Protein AF-A0A7Y3DBV4-F1 (afdb_monomer_lite)

Secondary structure (DSSP, 8-state):
-EEETTEEEEEE----SS--SS------GGGBSSTTS---S-BEEEEEE-SSS-TT---TT-EEEE-SS-B-TT--S------EE-

Sequence (86 aa):
MARRPGGGPPVAVKRISEPRFPLPFELGPGDRMIQAIPFEGPLLLTARVDGDGNATSREPGDLLGSLADPVDPGASGITLRLDQKL

Structure (mmCIF, N/CA/C/O backbone):
data_AF-A0A7Y3DBV4-F1
#
_entry.id   AF-A0A7Y3DBV4-F1
#
loop_
_atom_site.group_PDB
_atom_site.id
_atom_site.type_symbol
_atom_site.label_atom_id
_atom_site.label_alt_id
_atom_site.label_comp_id
_atom_site.label_asym_id
_atom_site.label_entity_id
_atom_site.label_seq_id
_atom_site.pdbx_PDB_ins_code
_atom_site.Cartn_x
_atom_site.Cartn_y
_atom_site.Cartn_z
_atom_site.occupancy
_atom_site.B_iso_or_equiv
_atom_site.auth_seq_id
_atom_site.auth_comp_id
_atom_site.auth_asym_id
_atom_site.auth_atom_id
_atom_site.pdbx_PDB_model_num
ATOM 1 N N . MET A 1 1 ? -3.350 -0.097 -1.919 1.00 93.44 1 MET A N 1
ATOM 2 C CA . MET A 1 1 ? -2.614 0.559 -3.023 1.00 93.44 1 MET A CA 1
ATOM 3 C C . MET A 1 1 ? -1.171 0.093 -3.022 1.00 93.44 1 MET A C 1
ATOM 5 O O . MET A 1 1 ? -0.660 -0.202 -1.949 1.00 93.44 1 MET A O 1
ATOM 9 N N . ALA A 1 2 ? -0.540 0.074 -4.195 1.00 95.88 2 ALA A N 1
ATOM 10 C CA . ALA A 1 2 ? 0.878 -0.218 -4.384 1.00 95.88 2 ALA A CA 1
ATOM 11 C C . ALA A 1 2 ? 1.622 1.010 -4.924 1.00 95.88 2 ALA A C 1
ATOM 13 O O . ALA A 1 2 ? 1.119 1.694 -5.822 1.00 95.88 2 ALA A O 1
ATOM 14 N N . ARG A 1 3 ? 2.820 1.281 -4.401 1.00 95.31 3 ARG A N 1
ATOM 15 C CA . ARG A 1 3 ? 3.712 2.376 -4.827 1.00 95.31 3 ARG A CA 1
ATOM 16 C C . ARG A 1 3 ? 5.147 1.886 -4.977 1.00 95.31 3 ARG A C 1
ATOM 18 O O . ARG A 1 3 ? 5.542 0.930 -4.319 1.00 95.31 3 ARG A O 1
ATOM 25 N N . ARG A 1 4 ? 5.937 2.573 -5.803 1.00 94.62 4 ARG A N 1
ATOM 26 C CA . ARG A 1 4 ? 7.378 2.321 -5.893 1.00 94.62 4 ARG A CA 1
ATOM 27 C C . ARG A 1 4 ? 8.095 2.842 -4.636 1.00 94.62 4 ARG A C 1
ATOM 29 O O . ARG A 1 4 ? 7.751 3.928 -4.152 1.00 94.62 4 ARG A O 1
ATOM 36 N N . PRO A 1 5 ? 9.115 2.128 -4.134 1.00 90.88 5 PRO A N 1
ATOM 37 C CA . PRO A 1 5 ? 10.126 2.714 -3.266 1.00 90.88 5 PRO A CA 1
ATOM 38 C C . PRO A 1 5 ? 10.735 3.937 -3.965 1.00 90.88 5 PRO A C 1
ATOM 40 O O . PRO A 1 5 ? 11.089 3.865 -5.139 1.00 90.88 5 PRO A O 1
ATOM 43 N N . GLY A 1 6 ? 10.792 5.078 -3.280 1.00 88.38 6 GLY A N 1
ATOM 44 C CA . GLY A 1 6 ? 11.202 6.360 -3.878 1.00 88.38 6 GLY A CA 1
ATOM 45 C C . GLY A 1 6 ? 10.047 7.285 -4.285 1.00 88.38 6 GLY A C 1
ATOM 46 O O . GLY A 1 6 ? 10.291 8.428 -4.661 1.00 88.38 6 GLY A O 1
ATOM 47 N N . GLY A 1 7 ? 8.790 6.848 -4.141 1.00 87.00 7 GLY A N 1
ATOM 48 C CA . GLY A 1 7 ? 7.613 7.708 -4.277 1.00 87.00 7 GLY A CA 1
ATOM 49 C C . GLY A 1 7 ? 6.986 7.701 -5.674 1.00 87.00 7 GLY A C 1
ATOM 50 O O . GLY A 1 7 ? 6.969 6.682 -6.360 1.00 87.00 7 GLY A O 1
ATOM 51 N N . GLY A 1 8 ? 6.396 8.833 -6.067 1.00 86.88 8 GLY A N 1
ATOM 52 C CA . GLY A 1 8 ? 5.617 8.956 -7.303 1.00 86.88 8 GLY A CA 1
ATOM 53 C C . GLY A 1 8 ? 4.151 8.515 -7.163 1.00 86.88 8 GLY A C 1
ATOM 54 O O . GLY A 1 8 ? 3.693 8.197 -6.057 1.00 86.88 8 GLY A O 1
ATOM 55 N N . PRO A 1 9 ? 3.373 8.548 -8.261 1.00 89.31 9 PRO A N 1
ATOM 56 C CA . PRO A 1 9 ? 1.975 8.131 -8.248 1.00 89.31 9 PRO A CA 1
ATOM 57 C C . PRO A 1 9 ? 1.835 6.635 -7.902 1.00 89.31 9 PRO A C 1
ATOM 59 O O . PRO A 1 9 ? 2.775 5.862 -8.099 1.00 89.31 9 PRO A O 1
ATOM 62 N N . PRO A 1 10 ? 0.673 6.196 -7.385 1.00 92.12 10 PRO A N 1
ATOM 63 C CA . PRO A 1 10 ? 0.396 4.775 -7.209 1.00 92.12 10 PRO A CA 1
ATOM 64 C C . PRO A 1 10 ? 0.558 3.991 -8.512 1.00 92.12 10 PRO A C 1
ATOM 66 O O . PRO A 1 10 ? 0.077 4.410 -9.563 1.00 92.12 10 PRO A O 1
ATOM 69 N N . VAL A 1 11 ? 1.186 2.820 -8.417 1.00 95.56 11 VAL A N 1
ATOM 70 C CA . VAL A 1 11 ? 1.277 1.860 -9.524 1.00 95.56 11 VAL A CA 1
ATOM 71 C C . VAL A 1 11 ? -0.082 1.198 -9.731 1.00 95.56 11 VAL A C 1
ATOM 73 O O . VAL A 1 11 ? -0.559 1.105 -10.860 1.00 95.56 11 VAL A O 1
ATOM 76 N N . ALA A 1 12 ? -0.725 0.788 -8.636 1.00 96.00 12 ALA A N 1
ATOM 77 C CA . ALA A 1 12 ? -2.030 0.144 -8.654 1.00 96.00 12 ALA A CA 1
ATOM 78 C C . ALA A 1 12 ? -2.873 0.517 -7.431 1.00 96.00 12 ALA A C 1
ATOM 80 O O . ALA A 1 12 ? -2.365 0.663 -6.310 1.00 96.00 12 ALA A O 1
ATOM 81 N N . VAL A 1 13 ? -4.180 0.653 -7.639 1.00 94.75 13 VAL A N 1
ATOM 82 C CA . VAL A 1 13 ? -5.150 0.989 -6.596 1.00 94.7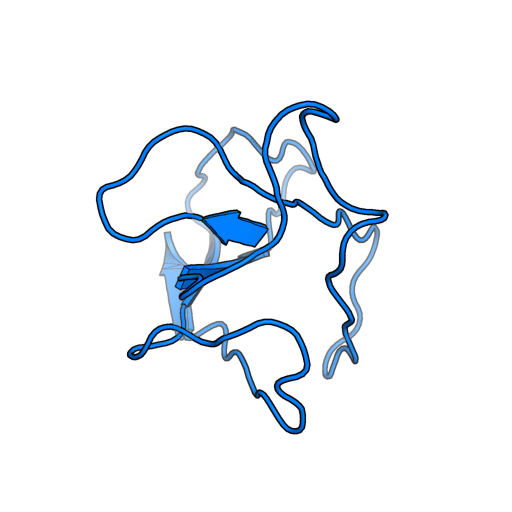5 13 VAL A CA 1
ATOM 83 C C . VAL A 1 13 ? -6.419 0.186 -6.818 1.00 94.75 13 VAL A C 1
ATOM 85 O O . VAL A 1 13 ? -7.079 0.333 -7.837 1.00 94.75 13 VAL A O 1
ATOM 88 N N . LYS A 1 14 ? -6.804 -0.574 -5.796 1.00 94.19 14 LYS A N 1
ATOM 89 C CA . LYS A 1 14 ? -8.116 -1.201 -5.705 1.00 94.19 14 LYS A CA 1
ATOM 90 C C . LYS A 1 14 ? -8.967 -0.433 -4.706 1.00 94.19 14 LYS A C 1
ATOM 92 O O . LYS A 1 14 ? -8.529 -0.204 -3.577 1.00 94.19 14 LYS A O 1
ATOM 97 N N . ARG A 1 15 ? -10.156 -0.017 -5.135 1.00 91.69 15 ARG A N 1
ATOM 98 C CA . ARG A 1 15 ? -11.184 0.564 -4.264 1.00 91.69 15 ARG A CA 1
ATOM 99 C C . ARG A 1 15 ? -12.191 -0.522 -3.914 1.00 91.69 15 ARG A C 1
ATOM 101 O O . ARG A 1 15 ? -12.557 -1.314 -4.776 1.00 91.69 15 ARG A O 1
ATOM 108 N N . ILE A 1 16 ? -12.606 -0.560 -2.655 1.00 90.38 16 ILE A N 1
ATOM 109 C CA . ILE A 1 16 ? -13.558 -1.542 -2.143 1.00 90.38 16 ILE A CA 1
ATOM 110 C C . ILE A 1 16 ? -14.625 -0.761 -1.389 1.00 90.38 16 ILE A C 1
ATOM 112 O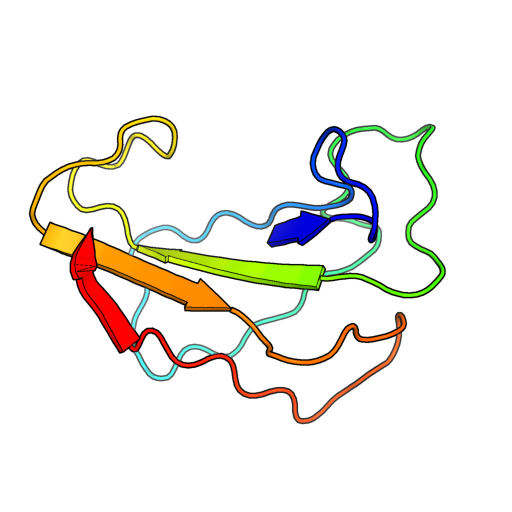 O . ILE A 1 16 ? -14.316 -0.102 -0.398 1.00 90.38 16 ILE A O 1
ATOM 116 N N . SER A 1 17 ? -15.855 -0.806 -1.890 1.00 88.56 17 SER A N 1
ATOM 117 C CA . SER A 1 17 ? -17.008 -0.223 -1.208 1.00 88.56 17 SER A CA 1
ATOM 118 C C . SER A 1 17 ? -17.468 -1.162 -0.094 1.00 88.56 17 SER A C 1
ATOM 120 O O . SER A 1 17 ? -17.474 -2.376 -0.288 1.00 88.56 17 SER A O 1
ATOM 122 N N . GLU A 1 18 ? -17.843 -0.598 1.056 1.00 86.88 18 GLU A N 1
ATOM 123 C CA . GLU A 1 18 ? -18.411 -1.331 2.202 1.00 86.88 18 GLU A CA 1
ATOM 124 C C . GLU A 1 18 ? -17.556 -2.532 2.679 1.00 86.88 18 GLU A C 1
ATOM 126 O O . GLU A 1 18 ? -18.023 -3.676 2.695 1.00 86.88 18 GLU A O 1
ATOM 131 N N . PRO A 1 19 ? -16.283 -2.316 3.073 1.00 89.31 19 PRO A N 1
ATOM 132 C CA . PRO A 1 19 ? -15.407 -3.408 3.481 1.00 89.31 19 PRO A CA 1
ATOM 133 C C . PRO A 1 19 ? -15.918 -4.097 4.754 1.00 89.31 19 PRO A C 1
ATOM 135 O O . PRO A 1 19 ? -16.260 -3.451 5.745 1.00 89.31 19 PRO A O 1
ATOM 138 N N . ARG A 1 20 ? -15.903 -5.434 4.756 1.00 91.50 20 ARG A N 1
ATOM 139 C CA . ARG A 1 20 ? -16.125 -6.259 5.952 1.00 91.50 20 ARG A CA 1
ATOM 140 C C . ARG A 1 20 ? -14.819 -6.930 6.341 1.00 91.50 20 ARG A C 1
ATOM 142 O O . ARG A 1 20 ? -14.172 -7.542 5.497 1.00 91.50 20 ARG A O 1
ATOM 149 N N . PHE A 1 21 ? -14.440 -6.804 7.608 1.00 91.25 21 PHE A N 1
ATOM 150 C CA . PHE A 1 21 ? -13.177 -7.332 8.116 1.00 91.25 21 PHE A CA 1
ATOM 151 C C . PHE A 1 21 ? -13.374 -8.678 8.837 1.00 91.25 21 PHE A C 1
ATOM 153 O O . PHE A 1 21 ? -14.372 -8.829 9.545 1.00 91.25 21 PHE A O 1
ATOM 160 N N . PRO A 1 22 ? -12.428 -9.631 8.706 1.00 94.94 22 PRO A N 1
ATOM 161 C CA . PRO A 1 22 ? -11.232 -9.574 7.856 1.00 94.94 22 PRO A CA 1
ATOM 162 C C . PRO A 1 22 ? -11.577 -9.623 6.357 1.00 94.94 22 PRO A C 1
ATOM 164 O O . PRO A 1 22 ? -12.479 -10.345 5.943 1.00 94.94 22 PRO A O 1
ATOM 167 N N . LEU A 1 23 ? -10.848 -8.842 5.553 1.00 94.38 23 LEU A N 1
ATOM 168 C CA . LEU A 1 23 ? -11.109 -8.663 4.124 1.00 94.38 23 LEU A CA 1
ATOM 169 C C . LEU A 1 23 ? -10.007 -9.339 3.293 1.00 94.38 23 LEU A C 1
ATOM 171 O O . LEU A 1 23 ? -8.875 -8.846 3.304 1.00 94.38 23 LEU A O 1
ATOM 175 N N . PRO A 1 24 ? -10.298 -10.428 2.556 1.00 95.38 24 PRO A N 1
ATOM 176 C CA . PRO A 1 24 ? -9.359 -10.931 1.563 1.00 95.38 24 PRO A CA 1
ATOM 177 C C . PRO A 1 24 ? -9.184 -9.890 0.454 1.00 95.38 24 PRO A C 1
ATOM 179 O O . PRO A 1 24 ? -10.150 -9.268 0.006 1.00 95.38 24 PRO A O 1
ATOM 182 N N . PHE A 1 25 ? -7.949 -9.699 -0.004 1.00 94.94 25 PHE A N 1
ATOM 183 C CA . PHE A 1 25 ? -7.647 -8.777 -1.089 1.00 94.94 25 PHE A CA 1
ATOM 184 C C . PHE A 1 25 ? -6.668 -9.393 -2.085 1.00 94.94 25 PHE A C 1
ATOM 186 O O . PHE A 1 25 ? -5.870 -10.265 -1.760 1.00 94.94 25 PHE A O 1
ATOM 193 N N . GLU A 1 26 ? -6.733 -8.874 -3.302 1.00 96.31 26 GLU A N 1
ATOM 194 C CA . GLU A 1 26 ? -5.781 -9.113 -4.378 1.00 96.31 26 GLU A CA 1
ATOM 195 C C . GLU A 1 26 ? -5.551 -7.765 -5.054 1.00 96.31 26 GLU A C 1
ATOM 197 O O . GLU A 1 26 ? -6.498 -6.979 -5.189 1.00 96.31 26 GLU A O 1
ATOM 202 N N . LEU A 1 27 ? -4.305 -7.493 -5.429 1.00 95.81 27 LEU A N 1
ATOM 203 C CA . LEU A 1 27 ? -3.907 -6.295 -6.149 1.00 95.81 27 LEU A CA 1
ATOM 204 C C . LEU A 1 27 ? -2.926 -6.703 -7.246 1.00 95.81 27 LEU A C 1
ATOM 206 O O . LEU A 1 27 ? -1.884 -7.284 -6.945 1.00 95.81 27 LEU A O 1
ATOM 210 N N . GLY A 1 28 ? -3.245 -6.388 -8.497 1.00 95.69 28 GLY A N 1
ATOM 211 C CA . GLY A 1 28 ? -2.458 -6.852 -9.635 1.00 95.69 28 GLY A CA 1
ATOM 212 C C . GLY A 1 28 ? -2.443 -5.891 -10.822 1.00 95.69 28 GLY A C 1
ATOM 213 O O . GLY A 1 28 ? -2.862 -4.735 -10.713 1.00 95.69 28 GLY A O 1
ATOM 214 N N . PRO A 1 29 ? -1.978 -6.361 -11.996 1.00 94.44 29 PRO A N 1
ATOM 215 C CA . PRO A 1 29 ? -1.894 -5.543 -13.204 1.00 94.44 29 PRO A CA 1
ATOM 216 C C . PRO A 1 29 ? -3.234 -4.943 -13.662 1.00 94.44 29 PRO A C 1
ATOM 218 O O . PRO A 1 29 ? -3.237 -3.881 -14.278 1.00 94.44 29 PRO A O 1
ATOM 221 N N . GLY A 1 30 ? -4.367 -5.583 -13.354 1.00 95.19 30 GLY A N 1
ATOM 222 C CA . GLY A 1 30 ? -5.701 -5.054 -13.664 1.00 95.19 30 GLY A CA 1
ATOM 223 C C . GLY A 1 30 ? -6.082 -3.810 -12.853 1.00 95.19 30 GLY A C 1
ATOM 224 O O . GLY A 1 30 ? -6.899 -3.015 -13.303 1.00 95.19 30 GLY A O 1
ATOM 225 N N . ASP A 1 31 ? -5.446 -3.597 -11.700 1.00 95.94 31 ASP A N 1
ATOM 226 C CA . ASP A 1 31 ? -5.699 -2.460 -10.809 1.00 95.94 31 ASP A CA 1
ATOM 227 C C . ASP A 1 31 ? -4.768 -1.266 -11.095 1.00 95.94 31 ASP A C 1
ATOM 229 O O . ASP A 1 31 ? -4.699 -0.307 -10.316 1.00 95.94 31 ASP A O 1
ATOM 233 N N . ARG A 1 32 ? -3.985 -1.327 -12.181 1.00 95.19 32 ARG A N 1
ATOM 234 C CA . ARG A 1 32 ? -3.035 -0.275 -12.558 1.00 95.19 32 ARG A CA 1
ATOM 235 C C . ARG A 1 32 ? -3.759 1.015 -12.917 1.00 95.19 32 ARG A C 1
ATOM 237 O O . ARG A 1 32 ? -4.671 1.021 -13.736 1.00 95.19 32 ARG A O 1
ATOM 244 N N . MET A 1 33 ? -3.277 2.135 -12.379 1.00 86.56 33 MET A N 1
ATOM 245 C CA . MET A 1 33 ? -3.852 3.449 -12.696 1.00 86.56 33 MET A CA 1
ATOM 246 C C . MET A 1 33 ? -3.411 3.974 -14.066 1.00 86.56 33 MET A C 1
ATOM 248 O O . MET A 1 33 ? -4.172 4.660 -14.740 1.00 86.56 33 MET A O 1
ATOM 252 N N . ILE A 1 34 ? -2.173 3.673 -14.475 1.00 89.81 34 ILE A N 1
ATOM 253 C CA . ILE A 1 34 ? -1.591 4.122 -15.744 1.00 89.81 34 ILE A CA 1
ATOM 254 C C . ILE A 1 34 ? -1.055 2.898 -16.493 1.00 89.81 34 ILE A C 1
ATOM 256 O O . ILE A 1 34 ? -0.106 2.245 -16.050 1.00 89.81 34 ILE A O 1
ATOM 260 N N . GLN A 1 35 ? -1.634 2.608 -17.663 1.00 87.62 35 GLN A N 1
ATOM 261 C CA . GLN A 1 35 ? -1.286 1.439 -18.487 1.00 87.62 35 GLN A CA 1
ATOM 262 C C . GLN A 1 35 ? 0.142 1.460 -19.058 1.00 87.62 35 GLN A C 1
ATOM 264 O O . GLN A 1 35 ? 0.629 0.430 -19.521 1.00 87.62 35 GLN A O 1
ATOM 269 N N . ALA A 1 36 ? 0.854 2.583 -18.973 1.00 89.12 36 ALA A N 1
ATOM 270 C CA . ALA A 1 36 ? 2.276 2.653 -19.304 1.00 89.12 36 ALA A CA 1
ATOM 271 C C . ALA A 1 36 ? 3.203 2.283 -18.125 1.00 89.12 36 ALA A C 1
ATOM 273 O O . ALA A 1 36 ? 4.339 1.892 -18.358 1.00 89.12 36 ALA A O 1
ATOM 274 N N . ILE A 1 37 ? 2.747 2.376 -16.865 1.00 88.75 37 ILE A N 1
ATOM 275 C CA . ILE A 1 37 ? 3.593 2.113 -15.682 1.00 88.75 37 ILE A CA 1
ATOM 276 C C . ILE A 1 37 ? 3.557 0.623 -15.322 1.00 88.75 37 ILE A C 1
ATOM 278 O O . ILE A 1 37 ? 2.503 0.169 -14.869 1.00 88.75 37 ILE A O 1
ATOM 282 N N . PRO A 1 38 ? 4.653 -0.140 -15.470 1.00 91.88 38 PRO A N 1
ATOM 283 C CA . PRO A 1 38 ? 4.638 -1.581 -15.248 1.00 91.88 38 PRO A CA 1
ATOM 284 C C . PRO A 1 38 ? 4.418 -1.942 -13.770 1.00 91.88 38 PRO A C 1
ATOM 286 O O . PRO A 1 38 ? 4.920 -1.272 -12.858 1.00 91.88 38 PRO A O 1
ATOM 289 N N . PHE A 1 39 ? 3.662 -3.023 -13.550 1.00 94.75 39 PHE A N 1
ATOM 290 C CA . PHE A 1 39 ? 3.426 -3.633 -12.238 1.00 94.75 39 PHE A CA 1
ATOM 291 C C . PHE A 1 39 ? 4.530 -4.657 -11.960 1.00 94.75 39 PHE A C 1
ATOM 293 O O . PHE A 1 39 ? 4.360 -5.851 -12.180 1.00 94.75 39 PHE A O 1
ATOM 300 N N . GLU A 1 40 ? 5.697 -4.164 -11.565 1.00 94.12 40 G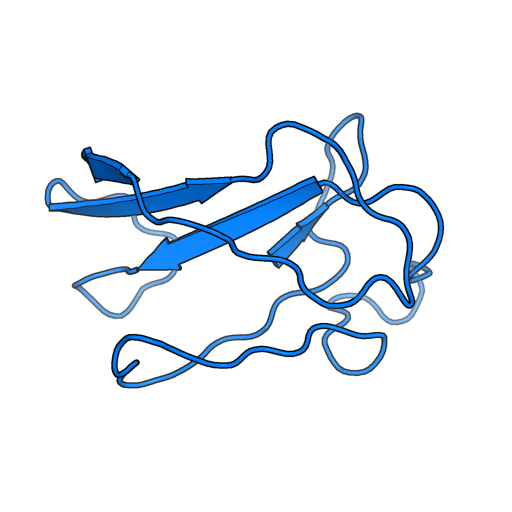LU A N 1
ATOM 301 C CA . GLU A 1 40 ? 6.914 -4.962 -11.391 1.00 94.12 40 GLU A CA 1
ATOM 302 C C . GLU A 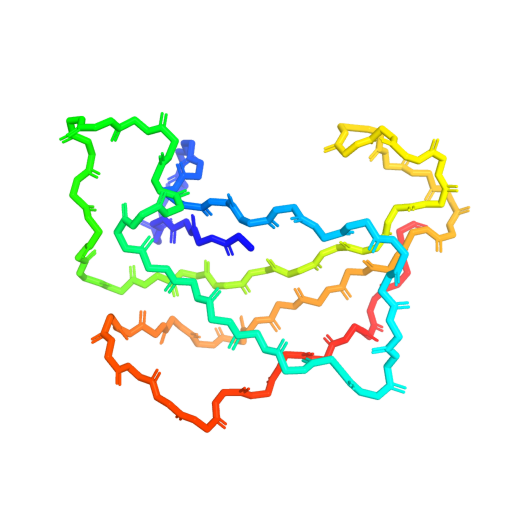1 40 ? 7.792 -4.395 -10.274 1.00 94.12 40 GLU A C 1
ATOM 304 O O . GLU A 1 40 ? 7.620 -3.239 -9.877 1.00 94.12 40 GLU A O 1
ATOM 309 N N . GLY A 1 41 ? 8.767 -5.190 -9.831 1.00 92.12 41 GLY A N 1
ATOM 310 C CA . GLY A 1 41 ? 9.738 -4.824 -8.802 1.00 92.12 41 GLY A CA 1
ATOM 311 C C . GLY A 1 41 ? 9.127 -4.651 -7.409 1.00 92.12 41 GLY A C 1
ATOM 312 O O . GLY A 1 41 ? 7.936 -4.904 -7.225 1.00 92.12 41 GLY A O 1
ATOM 313 N N . PRO A 1 42 ? 9.921 -4.168 -6.440 1.00 95.88 42 PRO A N 1
ATOM 314 C CA . PRO A 1 42 ? 9.453 -4.019 -5.075 1.00 95.88 42 PRO A CA 1
ATOM 315 C C . PRO A 1 42 ? 8.365 -2.950 -5.007 1.00 95.88 42 PRO A C 1
ATOM 317 O O . PRO A 1 42 ? 8.508 -1.853 -5.559 1.00 95.88 42 PRO A O 1
ATOM 320 N N . LEU A 1 43 ? 7.280 -3.263 -4.305 1.00 96.38 43 LEU A N 1
ATOM 321 C CA . LEU A 1 43 ? 6.127 -2.394 -4.122 1.00 96.38 43 LEU A CA 1
ATOM 322 C C . LEU A 1 43 ? 5.844 -2.203 -2.634 1.00 96.38 43 LEU A C 1
ATOM 324 O O . LE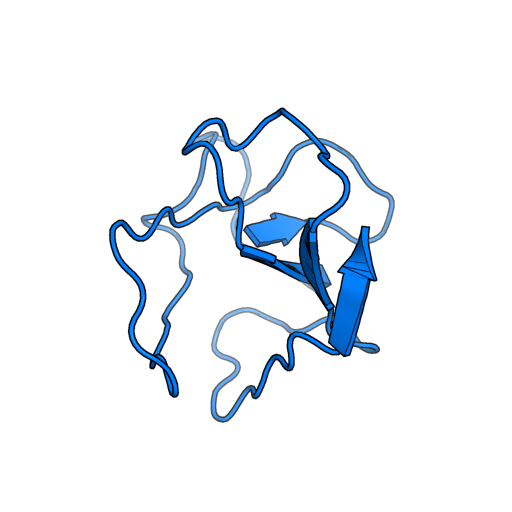U A 1 43 ? 5.694 -3.158 -1.877 1.00 96.38 43 LEU A O 1
ATOM 328 N N . LEU A 1 44 ? 5.709 -0.947 -2.220 1.00 97.12 44 LEU A N 1
ATOM 329 C CA . LEU A 1 44 ? 5.191 -0.592 -0.905 1.00 97.12 44 LEU A CA 1
ATOM 330 C C . LEU A 1 44 ? 3.666 -0.698 -0.928 1.00 97.12 44 LEU A C 1
ATOM 332 O O . LEU A 1 44 ? 3.012 -0.069 -1.770 1.00 97.12 44 LEU A O 1
ATOM 336 N N . LEU A 1 45 ? 3.108 -1.479 -0.001 1.00 96.56 45 LEU A N 1
ATOM 337 C CA . LEU A 1 45 ? 1.667 -1.649 0.149 1.00 96.56 45 LEU A CA 1
ATOM 338 C C . LEU A 1 45 ? 1.127 -0.836 1.319 1.00 96.56 45 LEU A C 1
ATOM 340 O O . LEU A 1 45 ? 1.616 -0.917 2.443 1.00 96.56 45 LEU A O 1
ATOM 344 N N . THR A 1 46 ? 0.050 -0.110 1.038 1.00 95.25 46 THR A N 1
ATOM 345 C CA . THR A 1 46 ? -0.706 0.666 2.022 1.00 95.25 46 THR A CA 1
ATOM 346 C C . THR A 1 46 ? -2.195 0.447 1.795 1.00 95.25 46 THR A C 1
ATOM 348 O O . THR A 1 46 ? -2.653 0.448 0.647 1.00 95.25 46 THR A O 1
ATOM 351 N N . ALA A 1 47 ? -2.972 0.316 2.861 1.00 94.12 47 ALA A N 1
ATOM 352 C CA . ALA A 1 47 ? -4.427 0.368 2.817 1.00 94.12 47 ALA A CA 1
ATOM 353 C C . ALA A 1 47 ? -4.927 1.504 3.702 1.00 94.12 47 ALA A C 1
ATOM 355 O O . ALA A 1 47 ? -4.303 1.847 4.705 1.00 94.12 47 ALA A O 1
ATOM 356 N N . ARG A 1 48 ? -6.057 2.084 3.309 1.00 91.19 48 ARG A N 1
ATOM 357 C CA . ARG A 1 48 ? -6.753 3.082 4.106 1.00 91.19 48 ARG A CA 1
ATOM 358 C C . ARG A 1 48 ? -8.245 2.792 4.088 1.00 91.19 48 ARG A C 1
ATOM 360 O O . ARG A 1 48 ? -8.772 2.441 3.031 1.00 91.19 48 ARG A O 1
ATOM 367 N N . VAL A 1 49 ? -8.885 2.958 5.238 1.00 89.38 49 VAL A N 1
ATOM 368 C CA . VAL A 1 49 ? -10.338 3.058 5.369 1.00 89.38 49 VAL A CA 1
ATOM 369 C C . VAL A 1 49 ? -10.661 4.514 5.606 1.00 89.38 49 VAL A C 1
ATOM 371 O O . VAL A 1 49 ? -10.082 5.141 6.489 1.00 89.38 49 VAL A O 1
ATOM 374 N N . ASP A 1 50 ? -11.546 5.012 4.768 1.00 81.50 50 ASP A N 1
ATOM 375 C CA . ASP A 1 50 ? -12.014 6.381 4.757 1.00 81.50 50 ASP A CA 1
ATOM 376 C C . ASP A 1 50 ? -13.505 6.363 5.118 1.00 81.50 50 ASP A C 1
ATOM 378 O O . ASP A 1 50 ? -14.259 5.529 4.601 1.00 81.50 50 ASP A O 1
ATOM 382 N N . GLY A 1 51 ? -13.883 7.204 6.080 1.00 71.81 51 GLY A N 1
ATOM 383 C CA . GLY A 1 51 ? -15.232 7.255 6.638 1.00 71.81 51 GLY A CA 1
ATOM 384 C C . GLY A 1 51 ? -16.246 8.042 5.807 1.00 71.81 51 GLY A C 1
ATOM 385 O O . GLY A 1 51 ? -17.442 7.787 5.946 1.00 71.81 51 GLY A O 1
ATOM 386 N N . ASP A 1 52 ? -15.802 8.968 4.950 1.00 70.31 52 ASP A N 1
ATOM 387 C CA . ASP A 1 52 ? -16.685 9.877 4.199 1.00 70.31 52 ASP A CA 1
ATOM 388 C C . ASP A 1 52 ? -16.908 9.432 2.734 1.00 70.31 52 ASP A C 1
ATOM 390 O O . ASP A 1 52 ? -17.808 9.925 2.047 1.00 70.31 52 ASP A O 1
ATOM 394 N N . GLY A 1 53 ? -16.127 8.450 2.266 1.00 63.47 53 GLY A N 1
ATOM 395 C CA . GLY A 1 53 ? -16.192 7.896 0.911 1.00 63.47 53 GLY A CA 1
ATOM 396 C C . GLY A 1 53 ? -15.369 8.666 -0.130 1.00 63.47 53 GLY A C 1
ATOM 397 O O . GLY A 1 53 ? -15.325 8.275 -1.305 1.00 63.47 53 GLY A O 1
ATOM 398 N N . ASN A 1 54 ? -14.684 9.732 0.270 1.00 65.44 54 ASN A N 1
ATOM 399 C CA . ASN A 1 54 ? -13.717 10.471 -0.515 1.00 65.44 54 ASN A CA 1
ATOM 400 C C . ASN A 1 54 ? -12.282 10.024 -0.207 1.00 65.44 54 ASN A C 1
ATOM 402 O O . ASN A 1 54 ? -11.556 10.606 0.591 1.00 65.44 54 ASN A O 1
ATOM 406 N N . ALA A 1 55 ? -11.770 9.087 -1.010 1.00 61.06 55 ALA A N 1
ATOM 407 C CA . ALA A 1 55 ? -10.399 8.591 -0.875 1.00 61.06 55 ALA A CA 1
ATOM 408 C C . ALA A 1 55 ? -9.277 9.630 -1.151 1.00 61.06 55 ALA A C 1
ATOM 410 O O . ALA A 1 55 ? -8.146 9.245 -1.461 1.00 61.06 55 ALA A O 1
ATOM 411 N N . THR A 1 56 ? -9.525 10.931 -1.062 1.00 65.56 56 THR A N 1
ATOM 412 C CA . THR A 1 56 ? -8.507 11.987 -1.028 1.00 65.56 56 THR A CA 1
ATOM 413 C C . THR A 1 56 ? -8.503 12.780 0.277 1.00 65.56 56 THR A C 1
ATOM 415 O O . THR A 1 56 ? -7.434 13.286 0.628 1.00 65.56 56 THR A O 1
ATOM 418 N N . SER A 1 57 ? -9.613 12.830 1.026 1.00 64.81 57 SER A N 1
ATOM 419 C CA . SER A 1 57 ? -9.634 13.409 2.371 1.00 64.81 57 SER A CA 1
ATOM 420 C C . SER A 1 57 ? -8.804 12.543 3.325 1.00 64.81 57 SER A C 1
ATOM 422 O O . SER A 1 57 ? -8.471 11.383 3.050 1.00 64.81 57 SER A O 1
ATOM 424 N N . ARG A 1 58 ? -8.306 13.181 4.382 1.00 71.62 58 ARG A N 1
ATOM 425 C CA . ARG A 1 58 ? -7.647 12.540 5.521 1.00 71.62 58 ARG A CA 1
ATOM 426 C C . ARG A 1 58 ? -8.321 13.122 6.743 1.00 71.62 58 ARG A C 1
ATOM 428 O O . ARG A 1 58 ? -7.924 14.199 7.190 1.00 71.62 58 ARG A O 1
ATOM 435 N N . GLU A 1 59 ? -9.382 12.472 7.185 1.00 74.44 59 GLU A N 1
ATOM 436 C CA . GLU A 1 59 ? -10.194 12.980 8.282 1.00 74.44 59 GLU A CA 1
ATOM 437 C C . GLU A 1 59 ? -9.823 12.311 9.611 1.00 74.44 59 GLU A C 1
ATOM 439 O O . GLU A 1 59 ? -9.399 11.148 9.625 1.00 74.44 59 GLU A O 1
ATOM 444 N N . PRO A 1 60 ? -9.996 13.020 10.744 1.00 72.81 60 PRO A N 1
ATOM 445 C CA . PRO A 1 60 ? -9.841 12.428 12.064 1.00 72.81 60 PRO A CA 1
ATOM 446 C C . PRO A 1 60 ? -10.769 11.221 12.228 1.00 72.81 60 PRO A C 1
ATOM 448 O O . PRO A 1 60 ? -11.984 11.375 12.341 1.00 72.81 60 PRO A O 1
ATOM 451 N N . GLY A 1 61 ? -10.212 10.011 12.285 1.00 77.44 61 GLY A N 1
ATOM 452 C CA . GLY A 1 61 ? -11.032 8.790 12.281 1.00 77.44 61 GLY A CA 1
ATOM 453 C C . GLY A 1 61 ? -10.652 7.762 11.229 1.00 77.44 61 GLY A C 1
ATOM 454 O O . GLY A 1 61 ? -10.902 6.577 11.459 1.00 77.44 61 GLY A O 1
ATOM 455 N N . ASP A 1 62 ? -10.012 8.189 10.141 1.00 87.12 62 ASP A N 1
ATOM 456 C CA . ASP A 1 62 ? -9.554 7.279 9.097 1.00 87.12 62 ASP A CA 1
ATOM 457 C C . ASP A 1 62 ? -8.513 6.303 9.648 1.00 87.12 62 ASP A C 1
ATOM 459 O O . ASP A 1 62 ? -7.679 6.644 10.493 1.00 87.12 62 ASP A O 1
ATOM 463 N N . LEU A 1 63 ? -8.538 5.075 9.137 1.00 90.44 63 LEU A N 1
ATOM 464 C CA . LEU A 1 63 ? -7.581 4.042 9.518 1.00 90.44 63 LEU A CA 1
ATOM 465 C C . LEU A 1 63 ? -6.581 3.816 8.395 1.00 90.44 63 LEU A C 1
ATOM 467 O O . LEU A 1 63 ? -6.967 3.637 7.242 1.00 90.44 63 LEU A O 1
ATOM 471 N N . LEU A 1 64 ? -5.300 3.760 8.736 1.00 92.25 64 LEU A N 1
ATOM 472 C CA . LEU A 1 64 ? -4.190 3.491 7.835 1.00 92.25 64 LEU A CA 1
ATOM 473 C C . LEU A 1 64 ? -3.465 2.215 8.271 1.00 92.25 64 LEU A C 1
ATOM 475 O O . LEU A 1 64 ? -3.322 1.930 9.457 1.00 92.25 64 LEU A O 1
ATOM 479 N N . GLY A 1 65 ? -2.982 1.464 7.289 1.00 94.31 65 GLY A N 1
ATOM 480 C CA . GLY A 1 65 ? -2.069 0.348 7.487 1.00 94.31 65 GLY A CA 1
ATOM 481 C C . GLY A 1 65 ? -1.051 0.287 6.363 1.00 94.31 65 GLY A C 1
ATOM 482 O O . GLY A 1 65 ? -1.391 0.561 5.210 1.00 94.31 65 GLY A O 1
ATOM 483 N N . SER A 1 66 ? 0.189 -0.075 6.678 1.00 96.00 66 SER A N 1
ATOM 484 C CA . SER A 1 66 ? 1.250 -0.278 5.686 1.00 96.00 66 SER A CA 1
ATOM 485 C C . SER A 1 66 ? 2.089 -1.497 6.037 1.00 96.00 66 SER A C 1
ATOM 487 O O . SER A 1 66 ? 2.204 -1.858 7.204 1.00 96.00 66 SER A O 1
ATOM 489 N N . LEU A 1 67 ? 2.687 -2.123 5.027 1.00 95.50 67 LEU A N 1
ATOM 490 C CA . LEU A 1 67 ? 3.746 -3.100 5.270 1.00 95.50 67 LEU A CA 1
ATOM 491 C C . LEU A 1 67 ? 5.053 -2.381 5.605 1.00 95.50 67 LEU A C 1
ATOM 493 O O . LEU A 1 67 ? 5.339 -1.324 5.040 1.00 95.50 67 LEU A O 1
ATOM 497 N N . ALA A 1 68 ? 5.836 -2.970 6.510 1.00 91.31 68 ALA A N 1
ATOM 498 C CA . ALA A 1 68 ? 7.177 -2.487 6.829 1.00 91.31 68 ALA A CA 1
ATOM 499 C C . ALA A 1 68 ? 8.135 -2.696 5.647 1.00 91.31 68 ALA A C 1
ATOM 501 O O . ALA A 1 68 ? 8.870 -1.781 5.279 1.00 91.31 68 ALA A O 1
ATOM 502 N N . ASP A 1 69 ? 8.057 -3.870 5.019 1.00 95.12 69 ASP A N 1
ATOM 503 C CA . ASP A 1 69 ? 8.916 -4.254 3.906 1.00 95.12 69 ASP A CA 1
ATOM 504 C C . ASP A 1 69 ? 8.161 -4.211 2.564 1.00 95.12 69 ASP A C 1
ATOM 506 O O . ASP A 1 69 ? 6.963 -4.524 2.509 1.00 95.12 69 ASP A O 1
ATOM 510 N N . PRO A 1 70 ? 8.835 -3.834 1.461 1.00 95.94 70 PRO A N 1
ATOM 511 C CA . PRO A 1 70 ? 8.277 -3.962 0.123 1.00 95.94 70 PRO A CA 1
ATOM 512 C C . PRO A 1 70 ? 7.996 -5.421 -0.244 1.00 95.94 70 PRO A C 1
ATOM 514 O O . PRO A 1 70 ? 8.662 -6.340 0.229 1.00 95.94 70 PRO A O 1
ATOM 517 N N . VAL A 1 71 ? 7.055 -5.623 -1.163 1.00 96.94 71 VAL A N 1
ATOM 518 C CA . VAL A 1 71 ? 6.728 -6.940 -1.720 1.00 96.94 71 VAL A CA 1
ATOM 519 C C . VAL A 1 71 ? 6.824 -6.925 -3.238 1.00 96.94 71 VAL A C 1
ATOM 521 O O . VAL A 1 71 ? 6.485 -5.926 -3.873 1.00 96.94 71 VAL A O 1
ATOM 524 N N . ASP A 1 72 ? 7.249 -8.039 -3.821 1.00 96.56 72 ASP A N 1
ATOM 525 C CA . ASP A 1 72 ? 7.246 -8.226 -5.271 1.00 96.56 72 ASP A CA 1
ATOM 526 C C . ASP A 1 72 ? 5.897 -8.792 -5.760 1.00 96.56 72 ASP A C 1
ATOM 528 O O . ASP A 1 72 ? 5.197 -9.490 -5.013 1.00 96.56 72 ASP A O 1
ATOM 532 N N . PRO A 1 73 ? 5.504 -8.532 -7.021 1.00 96.31 73 PRO A N 1
ATOM 533 C CA . PRO A 1 73 ? 4.359 -9.191 -7.639 1.00 96.31 73 PRO A CA 1
ATOM 534 C C . PRO A 1 73 ? 4.428 -10.717 -7.528 1.00 96.31 73 PRO A C 1
ATOM 536 O O . PRO A 1 73 ? 5.475 -11.323 -7.739 1.00 96.31 73 PRO A O 1
ATOM 539 N N . GLY A 1 74 ? 3.288 -11.340 -7.228 1.00 96.25 74 GLY A N 1
ATOM 540 C CA . GLY A 1 74 ? 3.190 -12.783 -6.982 1.00 96.25 74 GLY A CA 1
ATOM 541 C C . GLY A 1 74 ? 3.358 -13.185 -5.512 1.00 96.25 74 GLY A C 1
ATOM 542 O O . GLY A 1 74 ? 3.086 -14.335 -5.169 1.00 96.25 74 GLY A O 1
ATOM 543 N N . ALA A 1 75 ? 3.736 -12.256 -4.627 1.00 96.94 75 ALA A N 1
ATOM 544 C CA . ALA A 1 75 ? 3.714 -12.497 -3.189 1.00 96.94 75 ALA 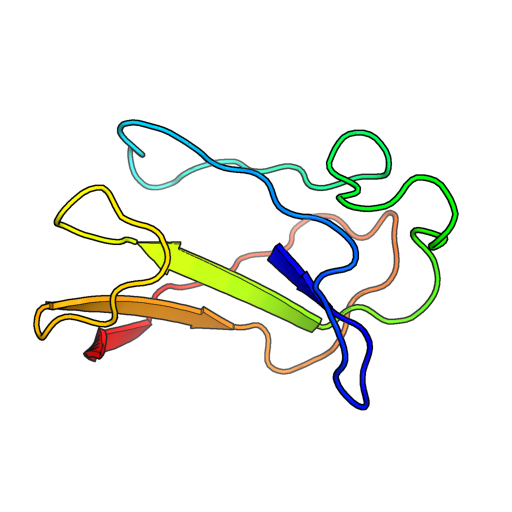A CA 1
ATOM 545 C C . ALA A 1 75 ? 2.292 -12.839 -2.696 1.00 96.94 75 ALA A C 1
ATOM 547 O O . ALA A 1 75 ? 1.300 -12.238 -3.111 1.00 96.94 75 ALA A O 1
ATOM 548 N N . SER A 1 76 ? 2.200 -13.813 -1.788 1.00 96.50 76 SER A N 1
ATOM 549 C CA . SER A 1 76 ? 0.947 -14.310 -1.208 1.00 96.50 76 SER A CA 1
ATOM 550 C C . SER A 1 76 ? 1.075 -14.464 0.310 1.00 96.50 76 SER A C 1
ATOM 552 O O . SER A 1 76 ? 2.168 -14.344 0.861 1.00 96.50 76 SER A O 1
ATOM 554 N N . GLY A 1 77 ? -0.046 -14.663 1.011 1.00 95.62 77 GLY A N 1
ATOM 555 C CA . GLY A 1 77 ? -0.056 -14.738 2.481 1.00 95.62 77 GLY A CA 1
ATOM 556 C C . GLY A 1 77 ? 0.194 -13.394 3.181 1.00 95.62 77 GLY A C 1
ATOM 557 O O . GLY A 1 77 ? 0.468 -13.356 4.378 1.00 95.62 77 GLY A O 1
ATOM 558 N N . ILE A 1 78 ? 0.095 -12.284 2.447 1.00 95.25 78 ILE A N 1
ATOM 559 C CA . ILE A 1 78 ? 0.313 -10.937 2.973 1.00 95.25 78 ILE A CA 1
ATOM 560 C C . ILE A 1 78 ? -0.842 -10.549 3.898 1.00 95.25 78 ILE A C 1
ATOM 562 O O . ILE A 1 78 ? -2.004 -10.547 3.494 1.00 95.25 78 ILE A O 1
ATOM 566 N N . THR A 1 79 ? -0.506 -10.138 5.120 1.00 95.88 79 THR A N 1
ATOM 567 C CA . THR A 1 79 ? -1.453 -9.520 6.052 1.00 95.88 79 THR A CA 1
ATOM 568 C C . THR A 1 79 ? -1.113 -8.049 6.206 1.00 95.88 79 THR A C 1
ATOM 570 O O . THR A 1 79 ? -0.016 -7.703 6.634 1.00 95.88 79 THR A O 1
ATOM 573 N N . LEU A 1 80 ? -2.067 -7.181 5.880 1.00 95.12 80 LEU A N 1
ATOM 574 C CA . LEU A 1 80 ? -1.945 -5.741 6.071 1.00 95.12 80 LEU A CA 1
ATOM 575 C C . LEU A 1 80 ? -2.909 -5.321 7.181 1.00 95.12 80 LEU A C 1
ATOM 577 O O . LEU A 1 80 ? -4.128 -5.407 7.027 1.00 95.12 80 LEU A O 1
ATOM 581 N N . ARG A 1 81 ? -2.351 -4.896 8.316 1.00 95.62 81 ARG A N 1
ATOM 582 C CA . ARG A 1 81 ? -3.114 -4.458 9.486 1.00 95.62 81 ARG A CA 1
ATOM 583 C C . ARG A 1 81 ? -3.342 -2.954 9.422 1.00 95.62 81 ARG A C 1
ATOM 585 O O . ARG A 1 81 ? -2.410 -2.208 9.160 1.00 95.62 81 ARG A O 1
ATOM 592 N N . LEU A 1 82 ? -4.574 -2.528 9.681 1.00 93.44 82 LEU A N 1
ATOM 593 C CA . LEU A 1 82 ? -4.909 -1.124 9.901 1.00 93.44 82 LEU A CA 1
ATOM 594 C C . LEU A 1 82 ? -4.703 -0.816 11.389 1.00 93.44 82 LEU A C 1
ATOM 596 O O . LEU A 1 82 ? -5.511 -1.232 12.220 1.00 93.44 82 LEU A O 1
ATOM 600 N N . ASP A 1 83 ? -3.592 -0.181 11.736 1.00 92.81 83 ASP A N 1
ATOM 601 C CA . ASP A 1 83 ? -3.156 0.041 13.121 1.00 92.81 83 ASP A CA 1
ATOM 602 C C . ASP A 1 83 ? -2.855 1.507 13.450 1.00 92.81 83 ASP A C 1
ATOM 604 O O . ASP A 1 83 ? -2.640 1.842 14.616 1.00 92.81 83 ASP A O 1
ATOM 608 N N . GLN A 1 84 ? -2.918 2.391 12.457 1.00 89.94 84 GLN A N 1
ATOM 609 C CA . GLN A 1 84 ? -2.764 3.825 12.636 1.00 89.94 84 GLN A CA 1
ATOM 610 C C . GLN A 1 84 ? -4.098 4.543 12.414 1.00 89.94 84 GLN A C 1
ATOM 612 O O . GLN A 1 84 ? -4.791 4.296 11.429 1.00 89.94 84 GLN A O 1
ATOM 617 N N . LYS A 1 85 ? -4.428 5.478 13.308 1.00 86.38 85 LYS A N 1
ATOM 618 C CA . LYS A 1 85 ? -5.521 6.442 13.131 1.00 86.38 85 LYS A CA 1
ATOM 619 C C . LYS A 1 85 ? -4.951 7.753 12.575 1.00 86.38 85 LYS A C 1
ATOM 621 O O . LYS A 1 85 ? -3.901 8.188 13.056 1.00 86.38 85 LYS A O 1
ATOM 626 N N . LEU A 1 86 ? -5.595 8.330 11.561 1.00 81.75 86 LEU A N 1
ATOM 627 C CA . LEU A 1 86 ? -5.247 9.643 10.998 1.00 81.75 86 LEU A CA 1
ATOM 628 C C . LEU A 1 86 ? -5.954 10.787 11.731 1.00 81.75 86 LEU A C 1
ATOM 630 O O . LEU A 1 86 ? -7.013 10.538 12.360 1.00 81.75 86 LEU A O 1
#

Radius of gyration: 12.88 Å; chains: 1; bounding box: 30×28×32 Å

Foldseek 3Di:
DKADDVDDDHQFDDDDPPDDPPHDDDIDPVRGPDVVRDQFDWIKDKDKDDDPPPPVDQDQAIFIWTDPGTDGPPDDPDDTDRDDTD

pLDDT: mean 89.79, std 8.84, range [61.06, 97.12]